Protein AF-A0A7S3A4W0-F1 (afdb_monomer)

Structure (mmCIF, N/CA/C/O backbone):
data_AF-A0A7S3A4W0-F1
#
_entry.id   AF-A0A7S3A4W0-F1
#
loop_
_atom_site.group_PDB
_atom_site.id
_atom_site.type_symbol
_atom_site.label_atom_id
_atom_site.label_alt_id
_atom_site.label_comp_id
_atom_site.label_asym_id
_atom_site.label_entity_id
_atom_site.label_seq_id
_atom_site.pdbx_PDB_ins_code
_atom_site.Cartn_x
_atom_site.Cartn_y
_atom_site.Cartn_z
_atom_site.occupancy
_atom_site.B_iso_or_equiv
_atom_site.auth_seq_id
_atom_site.auth_comp_id
_atom_site.auth_asym_id
_atom_site.auth_atom_id
_atom_site.pdbx_PDB_model_num
ATOM 1 N N . MET A 1 1 ? -6.222 -13.633 7.177 1.00 83.19 1 MET A N 1
ATOM 2 C CA . MET A 1 1 ? -6.700 -12.321 7.680 1.00 83.19 1 MET A CA 1
ATOM 3 C C . MET A 1 1 ? -8.187 -12.055 7.403 1.00 83.19 1 MET A C 1
ATOM 5 O O . MET A 1 1 ? -8.698 -11.021 7.797 1.00 83.19 1 MET A O 1
ATOM 9 N N . GLN A 1 2 ? -8.936 -12.964 6.767 1.00 84.81 2 GLN A N 1
ATOM 10 C CA . GLN A 1 2 ? -10.302 -12.655 6.312 1.00 84.81 2 GLN A CA 1
ATOM 11 C C . GLN A 1 2 ? -11.355 -12.483 7.421 1.00 84.81 2 GLN A C 1
ATOM 13 O O . GLN A 1 2 ? -12.407 -11.918 7.142 1.00 84.81 2 GLN A O 1
ATOM 18 N N . LEU A 1 3 ? -11.079 -12.927 8.650 1.00 92.25 3 LEU A N 1
ATOM 19 C CA . LEU A 1 3 ? -12.001 -12.818 9.790 1.00 92.25 3 LEU A CA 1
ATOM 20 C C . LEU A 1 3 ? -11.854 -11.518 10.602 1.00 92.25 3 LEU A C 1
ATOM 22 O O . LEU A 1 3 ? -12.602 -11.322 11.552 1.00 92.25 3 LEU A O 1
ATOM 26 N N . SER A 1 4 ? -10.889 -10.656 10.273 1.00 93.88 4 SER A N 1
ATOM 27 C CA . SER A 1 4 ? -10.661 -9.372 10.952 1.00 93.88 4 SER A CA 1
ATOM 28 C C . SER A 1 4 ? -11.128 -8.201 10.095 1.00 93.88 4 SER A C 1
ATOM 30 O O . SER A 1 4 ? -11.023 -8.282 8.876 1.00 93.88 4 SER A O 1
ATOM 32 N N . ASP A 1 5 ? -11.530 -7.092 10.716 1.00 94.44 5 ASP A N 1
ATOM 33 C CA . ASP A 1 5 ? -11.878 -5.849 10.007 1.00 94.44 5 ASP A CA 1
ATOM 34 C C . ASP A 1 5 ? -10.652 -4.998 9.643 1.00 94.44 5 ASP A C 1
ATOM 36 O O . ASP A 1 5 ? -10.665 -4.262 8.663 1.00 94.44 5 ASP A O 1
ATOM 40 N N . VAL A 1 6 ? -9.573 -5.109 10.418 1.00 96.81 6 VAL A N 1
ATOM 41 C CA . VAL A 1 6 ? -8.320 -4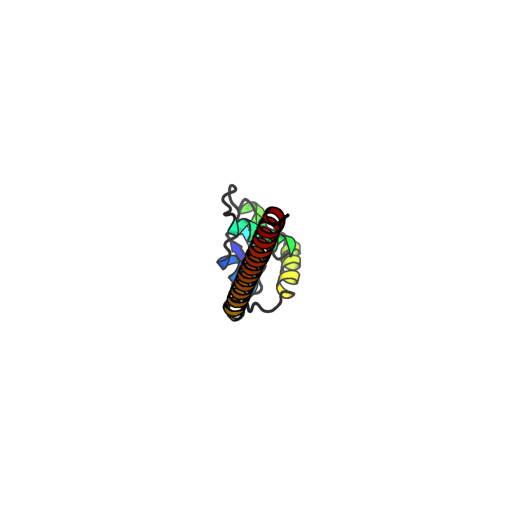.368 10.231 1.00 96.81 6 VAL A CA 1
ATOM 42 C C . VAL A 1 6 ? -7.145 -5.235 10.675 1.00 96.81 6 VAL A C 1
ATOM 44 O O . VAL A 1 6 ? -7.281 -6.064 11.577 1.00 96.81 6 VAL A O 1
ATOM 47 N N . VAL A 1 7 ? -5.988 -5.056 10.043 1.00 97.19 7 VAL A N 1
ATOM 48 C CA . VAL A 1 7 ? -4.740 -5.739 10.406 1.00 97.19 7 VAL A CA 1
ATOM 49 C C . VAL A 1 7 ? -3.804 -4.748 11.090 1.00 97.19 7 VAL A C 1
ATOM 51 O O . VAL A 1 7 ? -3.525 -3.688 10.543 1.00 97.19 7 VAL A O 1
ATOM 54 N N . VAL A 1 8 ? -3.282 -5.097 12.266 1.00 95.62 8 VAL A N 1
ATOM 55 C CA . VAL A 1 8 ? -2.270 -4.300 12.980 1.00 95.62 8 VAL A CA 1
ATOM 56 C C . VAL A 1 8 ? -0.942 -5.050 12.950 1.00 95.62 8 VAL A C 1
ATOM 58 O O . VAL A 1 8 ? -0.886 -6.213 13.353 1.00 95.62 8 VAL A O 1
ATOM 61 N N . GLY A 1 9 ? 0.133 -4.421 12.474 1.00 92.50 9 GLY A N 1
ATOM 62 C CA . GLY A 1 9 ? 1.422 -5.104 12.348 1.00 92.50 9 GLY A CA 1
ATOM 63 C C . GLY A 1 9 ? 2.538 -4.246 11.766 1.00 92.50 9 GLY A C 1
ATOM 64 O O . GLY A 1 9 ? 2.367 -3.058 11.528 1.00 92.50 9 GLY A O 1
ATOM 65 N N . LYS A 1 10 ? 3.711 -4.848 11.550 1.00 91.31 10 LYS A N 1
ATOM 66 C CA . LYS A 1 10 ? 4.870 -4.151 10.968 1.00 91.31 10 LYS A CA 1
ATOM 67 C C . LYS A 1 10 ? 4.631 -3.771 9.496 1.00 91.31 10 LYS A C 1
ATOM 69 O O . LYS A 1 10 ? 3.951 -4.524 8.798 1.00 91.31 10 LYS A O 1
ATOM 74 N N . PRO A 1 11 ? 5.269 -2.699 8.987 1.00 92.75 11 PRO A N 1
ATOM 75 C CA . PRO A 1 11 ? 5.168 -2.250 7.590 1.00 92.75 11 PRO A CA 1
ATOM 76 C C . PRO A 1 11 ? 5.908 -3.144 6.570 1.00 92.75 11 PRO A C 1
ATOM 78 O O . PRO A 1 11 ? 6.332 -2.683 5.512 1.00 92.75 11 PRO A O 1
ATOM 81 N N . GLY A 1 12 ? 6.095 -4.430 6.876 1.00 92.06 12 GLY A N 1
ATOM 82 C CA . GLY A 1 12 ? 6.821 -5.353 6.010 1.00 92.06 12 GLY A CA 1
ATOM 83 C C . GLY A 1 12 ? 6.054 -5.629 4.708 1.00 92.06 12 GLY A C 1
ATOM 84 O O . GLY A 1 12 ? 4.843 -5.855 4.759 1.00 92.06 12 GLY A O 1
ATOM 85 N N . PRO A 1 13 ? 6.727 -5.698 3.544 1.00 91.88 13 PRO A N 1
ATOM 86 C CA . PRO A 1 13 ? 6.063 -5.816 2.243 1.00 91.88 13 PRO A CA 1
ATOM 87 C C . PRO A 1 13 ? 5.167 -7.058 2.126 1.00 91.88 13 PRO A C 1
ATOM 89 O O . PRO A 1 13 ? 4.086 -6.980 1.544 1.00 91.88 13 PRO A O 1
ATOM 92 N N . GLY A 1 14 ? 5.573 -8.187 2.720 1.00 92.06 14 GLY A N 1
ATOM 93 C CA . GLY A 1 14 ? 4.766 -9.412 2.753 1.00 92.06 14 GLY A CA 1
ATOM 94 C C . GLY A 1 14 ? 3.480 -9.249 3.566 1.00 92.06 14 GLY A C 1
ATOM 95 O O . GLY A 1 14 ? 2.397 -9.511 3.054 1.00 92.06 14 GLY A O 1
ATOM 96 N N . ALA A 1 15 ? 3.584 -8.724 4.792 1.00 92.50 15 ALA A N 1
ATOM 97 C CA . ALA A 1 15 ? 2.432 -8.519 5.671 1.00 92.50 15 ALA A CA 1
ATOM 98 C C . ALA A 1 15 ? 1.403 -7.553 5.061 1.00 92.50 15 ALA A C 1
ATOM 100 O O . ALA A 1 15 ? 0.200 -7.807 5.114 1.00 92.50 15 ALA A O 1
ATOM 101 N N . ILE A 1 16 ? 1.877 -6.472 4.433 1.00 94.94 16 ILE A N 1
ATOM 102 C CA . ILE A 1 16 ? 1.015 -5.511 3.737 1.00 94.94 16 ILE A CA 1
ATOM 103 C C . ILE A 1 16 ? 0.360 -6.159 2.513 1.00 94.94 16 ILE A C 1
ATOM 105 O O . ILE A 1 16 ? -0.846 -6.024 2.322 1.00 94.94 16 ILE A O 1
ATOM 109 N N . SER A 1 17 ? 1.118 -6.920 1.717 1.00 93.56 17 SER A N 1
ATOM 110 C CA . SER A 1 17 ? 0.568 -7.630 0.554 1.00 93.56 17 SER A CA 1
ATOM 111 C C . SER A 1 17 ? -0.528 -8.618 0.956 1.00 93.56 17 SER A C 1
ATOM 113 O O . SER A 1 17 ? -1.596 -8.628 0.348 1.00 93.56 17 SER A O 1
ATOM 115 N N . GLU A 1 18 ? -0.307 -9.411 2.006 1.00 94.81 18 GLU A N 1
ATOM 116 C CA . GLU A 1 18 ? -1.292 -10.368 2.522 1.00 94.81 18 GLU A CA 1
ATOM 117 C C . GLU A 1 18 ? -2.569 -9.685 3.023 1.00 94.81 18 GLU A C 1
ATOM 119 O O . GLU A 1 18 ? -3.674 -10.168 2.747 1.00 94.81 18 GLU A O 1
ATOM 124 N N . ALA A 1 19 ? -2.436 -8.554 3.724 1.00 96.38 19 ALA A N 1
ATOM 125 C CA . ALA A 1 19 ? -3.574 -7.784 4.217 1.00 96.38 19 ALA A CA 1
ATOM 126 C C . ALA A 1 19 ? -4.420 -7.227 3.068 1.00 96.38 19 ALA A C 1
ATOM 128 O O . ALA A 1 19 ? -5.636 -7.432 3.046 1.00 96.38 19 ALA A O 1
ATOM 129 N N . LEU A 1 20 ? -3.781 -6.612 2.070 1.00 95.62 20 LEU A N 1
ATOM 130 C CA . LEU A 1 20 ? -4.478 -6.009 0.935 1.00 95.62 20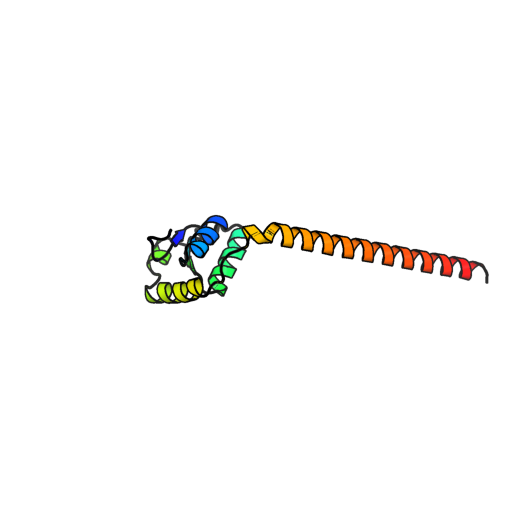 LEU A CA 1
ATOM 131 C C . LEU A 1 20 ? -5.094 -7.057 0.001 1.00 95.62 20 LEU A C 1
ATOM 133 O O . LEU A 1 20 ? -6.231 -6.887 -0.434 1.00 95.62 20 LEU A O 1
ATOM 137 N N . VAL A 1 21 ? -4.413 -8.185 -0.242 1.00 94.69 21 VAL A N 1
ATOM 138 C CA . VAL A 1 21 ? -5.003 -9.333 -0.961 1.00 94.69 21 VAL A CA 1
ATOM 139 C C . VAL A 1 21 ? -6.205 -9.891 -0.198 1.00 94.69 21 VAL A C 1
ATOM 141 O O . VAL A 1 21 ? -7.219 -10.236 -0.800 1.00 94.69 21 VAL A O 1
ATOM 144 N N . SER A 1 22 ? -6.137 -9.908 1.135 1.00 95.44 22 SER A N 1
ATOM 145 C CA . SER A 1 22 ? -7.264 -10.284 1.998 1.00 95.44 22 SER A CA 1
ATOM 146 C C . SER A 1 22 ? -8.347 -9.202 2.112 1.00 95.44 22 SER A C 1
ATOM 148 O O . SER A 1 22 ? -9.284 -9.388 2.890 1.00 95.44 22 SER A O 1
ATOM 150 N N . ARG A 1 23 ? -8.230 -8.094 1.366 1.00 96.50 23 ARG A N 1
ATOM 151 C CA . ARG A 1 23 ? -9.126 -6.929 1.384 1.00 96.50 23 ARG A CA 1
ATOM 152 C C . ARG A 1 23 ? -9.268 -6.279 2.759 1.00 96.50 23 ARG A C 1
ATOM 154 O O . ARG A 1 23 ? -10.365 -5.880 3.133 1.00 96.50 23 ARG A O 1
ATOM 161 N N . ARG A 1 24 ? -8.173 -6.167 3.520 1.00 97.88 24 ARG A N 1
ATOM 162 C CA . ARG A 1 24 ? -8.167 -5.528 4.845 1.00 97.88 24 ARG A CA 1
ATOM 163 C C . ARG A 1 24 ? -7.270 -4.292 4.897 1.00 97.88 24 ARG A C 1
ATOM 165 O O . ARG A 1 24 ? -6.129 -4.374 4.439 1.00 97.88 24 ARG A O 1
ATOM 172 N N . PRO A 1 25 ? -7.748 -3.174 5.476 1.00 98.19 25 PRO A N 1
ATOM 173 C CA . PRO A 1 25 ? -6.903 -2.031 5.773 1.00 98.19 25 PRO A CA 1
ATOM 174 C C . PRO A 1 25 ? -5.880 -2.378 6.854 1.00 98.19 25 PRO A C 1
ATOM 176 O O . PRO A 1 25 ? -6.047 -3.333 7.624 1.00 98.19 25 PRO A O 1
ATOM 179 N N . VAL A 1 26 ? -4.815 -1.582 6.911 1.00 98.06 26 VAL A N 1
ATOM 180 C CA . VAL A 1 26 ? -3.652 -1.848 7.765 1.00 98.06 26 VAL A CA 1
ATOM 181 C C . VAL A 1 26 ? -3.345 -0.690 8.712 1.00 98.06 26 VAL A C 1
ATOM 183 O O . VAL A 1 26 ? -3.383 0.476 8.331 1.00 98.06 26 VAL A O 1
ATOM 186 N N . ILE A 1 27 ? -2.980 -1.012 9.949 1.00 97.44 27 ILE A N 1
ATOM 187 C CA . ILE A 1 27 ? -2.367 -0.080 10.896 1.00 97.44 27 ILE A CA 1
ATOM 188 C C . ILE A 1 27 ? -0.921 -0.530 11.102 1.00 97.44 27 ILE A C 1
ATOM 190 O O . ILE A 1 27 ? -0.652 -1.614 11.626 1.00 97.44 27 ILE A O 1
ATOM 194 N N . MET A 1 28 ? 0.014 0.291 10.632 1.00 96.12 28 MET A N 1
ATOM 195 C CA . MET A 1 28 ? 1.429 -0.047 10.525 1.00 96.12 28 MET A CA 1
ATOM 196 C C . MET A 1 28 ? 2.199 0.437 11.751 1.00 96.12 28 MET A C 1
ATOM 198 O O . MET A 1 28 ? 2.371 1.637 11.946 1.00 96.12 28 MET A O 1
ATOM 202 N N . LEU A 1 29 ? 2.704 -0.496 12.552 1.00 93.62 29 LEU A N 1
ATOM 203 C CA . LEU A 1 29 ? 3.539 -0.213 13.715 1.00 93.62 29 LEU A CA 1
ATOM 204 C C . LEU A 1 29 ? 4.986 0.049 13.281 1.00 93.62 29 LEU A C 1
ATOM 206 O O . LEU A 1 29 ? 5.718 -0.875 12.922 1.00 93.62 29 LEU A O 1
ATOM 210 N N . ALA A 1 30 ? 5.394 1.315 13.343 1.00 87.00 30 ALA A N 1
ATOM 211 C CA . ALA A 1 30 ? 6.722 1.808 12.983 1.00 87.00 30 ALA A CA 1
ATOM 212 C C . ALA A 1 30 ? 7.487 2.286 14.231 1.00 87.00 30 ALA A C 1
ATOM 214 O O . ALA A 1 30 ? 7.868 3.453 14.359 1.00 87.00 30 ALA A O 1
ATOM 215 N N . GLU A 1 31 ? 7.677 1.379 15.189 1.00 78.12 31 GLU A N 1
ATOM 216 C CA . GLU A 1 31 ? 8.264 1.697 16.492 1.00 78.12 31 GLU A CA 1
ATOM 217 C C . GLU A 1 31 ? 9.694 2.258 16.388 1.00 78.12 31 GLU A C 1
ATOM 219 O O . GLU A 1 31 ? 10.595 1.663 15.789 1.00 78.12 31 GLU A O 1
AT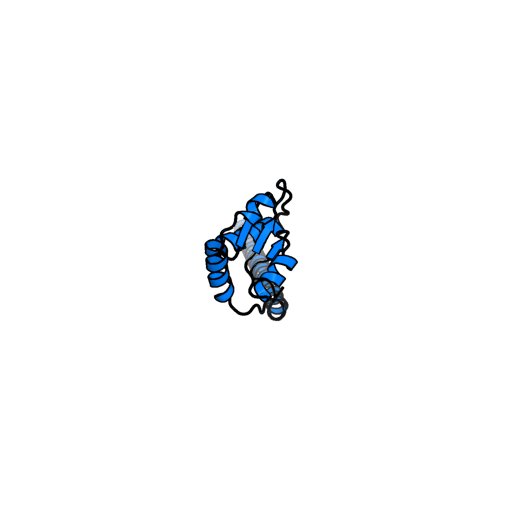OM 224 N N . GLY A 1 32 ? 9.923 3.407 17.034 1.00 65.81 32 GLY A N 1
ATOM 225 C CA . GLY A 1 32 ? 11.265 3.946 17.281 1.00 65.81 32 GLY A CA 1
ATOM 226 C C . GLY A 1 32 ? 12.083 4.284 16.030 1.00 65.81 32 GLY A C 1
ATOM 227 O O . GLY A 1 32 ? 13.309 4.230 16.085 1.00 65.81 32 GLY A O 1
ATOM 228 N N . GLY A 1 33 ? 11.435 4.581 14.897 1.00 64.75 33 GLY A N 1
ATOM 229 C CA . GLY A 1 33 ? 12.116 4.958 13.651 1.00 64.75 33 GLY A CA 1
ATOM 230 C C . GLY A 1 33 ? 12.868 3.815 12.956 1.00 64.75 33 GLY A C 1
ATOM 231 O O . GLY A 1 33 ? 13.574 4.057 11.977 1.00 64.75 33 GLY A O 1
ATOM 232 N N . LYS A 1 34 ? 12.706 2.570 13.425 1.00 70.62 34 LYS A N 1
ATOM 233 C CA . LYS A 1 34 ? 13.322 1.365 12.850 1.00 70.62 34 LYS A CA 1
ATOM 234 C C . LYS A 1 34 ? 12.520 0.866 11.647 1.00 70.62 34 LYS A C 1
ATOM 236 O O . LYS A 1 34 ? 11.947 -0.216 11.684 1.00 70.62 34 LYS A O 1
ATOM 241 N N . VAL A 1 35 ? 12.461 1.689 10.607 1.00 85.19 35 VAL A N 1
ATOM 242 C CA . VAL A 1 35 ? 11.801 1.374 9.336 1.00 85.19 35 VAL A CA 1
ATOM 243 C C . VAL A 1 35 ? 12.882 1.245 8.273 1.00 85.19 35 VAL A C 1
ATOM 245 O O . VAL A 1 35 ? 13.625 2.201 8.035 1.00 85.19 35 VAL A O 1
ATOM 248 N N . MET A 1 36 ? 12.988 0.070 7.655 1.00 89.06 36 MET A N 1
ATOM 249 C CA . MET A 1 36 ? 13.900 -0.142 6.529 1.00 89.06 36 MET A CA 1
ATOM 250 C C . MET A 1 36 ? 13.453 0.691 5.322 1.00 89.06 36 MET A C 1
ATOM 252 O O . MET A 1 36 ? 12.267 0.972 5.169 1.00 89.06 36 MET A O 1
ATOM 256 N N . ASP A 1 37 ? 14.365 1.051 4.418 1.00 88.31 37 ASP A N 1
ATOM 257 C CA . ASP A 1 37 ? 14.016 1.889 3.256 1.00 88.31 37 ASP A CA 1
ATOM 258 C C . ASP A 1 37 ? 12.882 1.286 2.413 1.00 88.31 37 ASP A C 1
ATOM 260 O O . ASP A 1 37 ? 11.930 1.977 2.054 1.00 88.31 37 ASP A O 1
ATOM 264 N N . GLN A 1 38 ? 12.918 -0.030 2.199 1.00 86.12 38 GLN A N 1
ATOM 265 C CA . GLN A 1 38 ? 11.849 -0.773 1.525 1.00 86.12 38 GLN A CA 1
ATOM 266 C C . GLN A 1 38 ? 10.499 -0.710 2.260 1.00 86.12 38 GLN A C 1
ATOM 268 O O . GLN A 1 38 ? 9.452 -0.643 1.624 1.00 86.12 38 GLN A O 1
ATOM 273 N N . GLU A 1 39 ? 10.506 -0.694 3.594 1.00 92.62 39 GLU A N 1
ATOM 274 C CA . GLU A 1 39 ? 9.292 -0.566 4.407 1.00 92.62 39 GLU A CA 1
ATOM 275 C C . GLU A 1 39 ? 8.758 0.870 4.356 1.00 92.62 39 GLU A C 1
ATOM 277 O O . GLU A 1 39 ? 7.550 1.082 4.298 1.00 92.62 39 GLU A O 1
ATOM 282 N N . ARG A 1 40 ? 9.646 1.870 4.296 1.00 92.50 40 ARG A N 1
ATOM 283 C CA . ARG A 1 40 ? 9.278 3.288 4.205 1.00 92.50 40 ARG A CA 1
ATOM 284 C C . ARG A 1 40 ? 8.505 3.585 2.927 1.00 92.50 40 ARG A C 1
ATOM 286 O O . ARG A 1 40 ? 7.479 4.259 2.988 1.00 92.50 40 ARG A O 1
ATOM 293 N N . SER A 1 41 ? 8.965 3.071 1.787 1.00 92.12 41 SER A N 1
ATOM 294 C CA . SER A 1 41 ? 8.254 3.230 0.514 1.00 92.12 41 SER A CA 1
ATOM 295 C C . SER A 1 41 ? 6.867 2.586 0.553 1.00 92.12 41 SER A C 1
ATOM 297 O O . SER A 1 41 ? 5.902 3.183 0.079 1.00 92.12 41 SER A O 1
ATOM 299 N N . VAL A 1 42 ? 6.746 1.404 1.166 1.00 93.69 42 VAL A N 1
ATOM 300 C CA . VAL A 1 42 ? 5.453 0.728 1.347 1.00 93.69 42 VAL A CA 1
ATOM 301 C C . VAL A 1 42 ? 4.525 1.557 2.233 1.00 93.69 42 VAL A C 1
ATOM 303 O O . VAL A 1 42 ? 3.378 1.776 1.854 1.00 93.69 42 VAL A O 1
ATOM 306 N N . MET A 1 43 ? 5.012 2.075 3.365 1.00 94.88 43 MET A N 1
ATOM 307 C CA . MET A 1 43 ? 4.213 2.924 4.257 1.00 94.88 43 MET A CA 1
ATOM 308 C C . MET A 1 43 ? 3.683 4.165 3.546 1.00 94.88 43 MET A C 1
ATOM 310 O O . MET A 1 43 ? 2.489 4.444 3.606 1.00 94.88 43 MET A O 1
ATOM 314 N N . GLN A 1 44 ? 4.563 4.879 2.840 1.00 95.06 44 GLN A N 1
ATOM 315 C CA . GLN A 1 44 ? 4.192 6.079 2.094 1.00 95.06 44 GLN A CA 1
ATOM 316 C C . GLN A 1 44 ? 3.124 5.775 1.045 1.00 95.06 44 GLN A C 1
ATOM 318 O O . GLN A 1 44 ? 2.161 6.526 0.914 1.00 95.06 44 GLN A O 1
ATOM 323 N N . TRP A 1 45 ? 3.265 4.663 0.320 1.00 95.81 45 TRP A N 1
ATOM 324 C CA . TRP A 1 45 ? 2.274 4.245 -0.666 1.00 95.81 45 TRP A CA 1
ATOM 325 C C . TRP A 1 45 ? 0.933 3.878 -0.014 1.00 95.81 45 TRP A C 1
ATOM 327 O O . TRP A 1 45 ? -0.113 4.304 -0.501 1.00 95.81 45 TRP A O 1
ATOM 337 N N . VAL A 1 46 ? 0.945 3.149 1.105 1.00 97.56 46 VAL A N 1
ATOM 338 C CA . VAL A 1 46 ? -0.267 2.793 1.859 1.00 97.56 46 VAL A CA 1
ATOM 339 C C . VAL A 1 46 ? -1.012 4.043 2.330 1.00 97.56 46 VAL A C 1
ATOM 341 O O . VAL A 1 46 ? -2.220 4.151 2.117 1.00 97.56 46 VAL A O 1
ATOM 344 N N . GLU A 1 47 ? -0.305 5.000 2.932 1.00 97.19 47 GLU A N 1
ATOM 345 C CA . GLU A 1 47 ? -0.907 6.239 3.435 1.00 97.19 47 GLU A CA 1
ATOM 346 C C . GLU A 1 47 ? -1.414 7.130 2.294 1.00 97.19 47 GLU A C 1
ATOM 348 O O . GLU A 1 47 ? -2.537 7.629 2.361 1.00 97.19 47 GLU A O 1
ATOM 353 N N . ALA A 1 48 ? -0.639 7.269 1.212 1.00 98.12 48 ALA A N 1
ATOM 354 C CA . ALA A 1 48 ? -1.018 8.069 0.046 1.00 98.12 48 ALA A CA 1
ATOM 355 C C . ALA A 1 48 ? -2.285 7.554 -0.656 1.00 98.12 48 ALA A C 1
ATOM 357 O O . ALA A 1 48 ? -3.034 8.344 -1.226 1.00 98.12 48 ALA A O 1
ATOM 358 N N . ASN A 1 49 ? -2.541 6.245 -0.598 1.00 98.06 49 ASN A N 1
ATOM 359 C CA . ASN A 1 49 ? -3.725 5.619 -1.192 1.00 98.06 49 ASN A CA 1
ATOM 360 C C . ASN A 1 49 ? -4.864 5.397 -0.181 1.00 98.06 49 ASN A C 1
ATOM 362 O O . ASN A 1 49 ? -5.854 4.749 -0.512 1.00 98.06 49 ASN A O 1
ATOM 366 N N . ASN A 1 50 ? -4.742 5.917 1.046 1.00 98.38 50 ASN A N 1
ATOM 367 C CA . ASN A 1 50 ? -5.707 5.719 2.132 1.00 98.38 50 ASN A CA 1
ATOM 368 C C . ASN A 1 50 ? -6.006 4.233 2.425 1.00 98.38 50 ASN A C 1
ATOM 370 O O . ASN A 1 50 ? -7.123 3.874 2.777 1.00 98.38 50 ASN A O 1
ATOM 374 N N . LEU A 1 51 ? -5.014 3.353 2.283 1.00 98.44 51 LEU A N 1
ATOM 375 C CA . LEU A 1 51 ? -5.158 1.908 2.522 1.00 98.44 51 LEU A CA 1
ATOM 376 C C . LEU A 1 51 ? -4.852 1.518 3.975 1.00 98.44 51 LEU A C 1
ATOM 378 O O . LEU A 1 51 ? -5.063 0.379 4.395 1.00 98.44 51 LEU A O 1
ATOM 382 N N . GLY A 1 52 ? -4.316 2.464 4.738 1.00 98.06 52 GLY A N 1
ATOM 383 C CA . GLY A 1 52 ? -3.835 2.262 6.089 1.00 98.06 52 GLY A CA 1
ATOM 384 C C . GLY A 1 52 ? -3.295 3.544 6.708 1.00 98.06 52 GLY A C 1
ATOM 385 O O . GLY A 1 52 ? -3.269 4.600 6.072 1.00 98.06 52 GLY A O 1
ATOM 386 N N . VAL A 1 53 ? -2.840 3.431 7.952 1.00 97.12 53 VAL A N 1
ATOM 387 C CA . VAL A 1 53 ? -2.179 4.510 8.704 1.00 97.12 53 VAL A CA 1
ATOM 388 C C . VAL A 1 53 ? -0.969 3.978 9.455 1.00 97.12 53 VAL A C 1
ATOM 390 O O . VAL A 1 53 ? -0.951 2.814 9.858 1.00 97.12 53 VAL A O 1
ATOM 393 N N . SER A 1 54 ? 0.042 4.816 9.661 1.00 95.12 54 SER A N 1
ATOM 394 C CA . SER A 1 54 ? 1.153 4.503 10.554 1.00 95.12 54 SER A CA 1
ATOM 395 C C . SER A 1 54 ? 0.859 4.888 12.007 1.00 95.12 54 SER A C 1
ATOM 397 O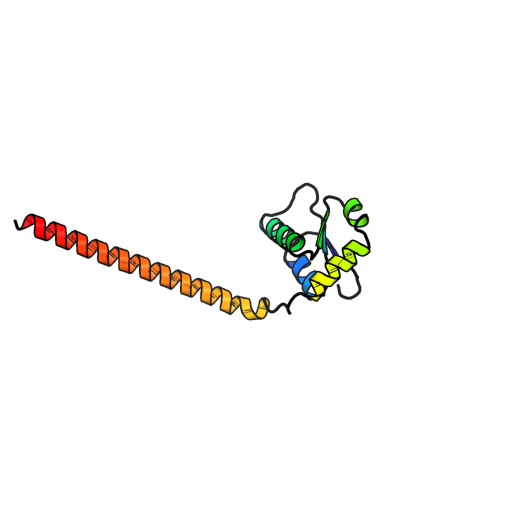 O . SER A 1 54 ? 0.159 5.855 12.296 1.00 95.12 54 SER A O 1
ATOM 399 N N . ALA A 1 55 ? 1.406 4.103 12.929 1.00 93.81 55 ALA A N 1
ATOM 400 C CA . ALA A 1 55 ? 1.398 4.352 14.361 1.00 93.81 55 ALA A CA 1
ATOM 401 C C . ALA A 1 55 ? 2.801 4.070 14.906 1.00 93.81 55 ALA A C 1
ATOM 403 O O . ALA A 1 55 ? 3.422 3.054 14.583 1.00 93.81 55 ALA A O 1
ATOM 404 N N . THR A 1 56 ? 3.325 4.964 15.739 1.00 91.06 56 THR A N 1
ATOM 405 C CA . THR A 1 56 ? 4.658 4.796 16.338 1.00 91.06 56 THR A CA 1
ATOM 406 C C . THR A 1 56 ? 4.617 3.923 17.588 1.00 91.06 56 THR A C 1
ATOM 408 O O . THR A 1 56 ? 5.647 3.396 18.010 1.00 91.06 56 THR A O 1
ATOM 411 N N . ARG A 1 57 ? 3.428 3.766 18.181 1.00 89.94 57 ARG A N 1
ATOM 4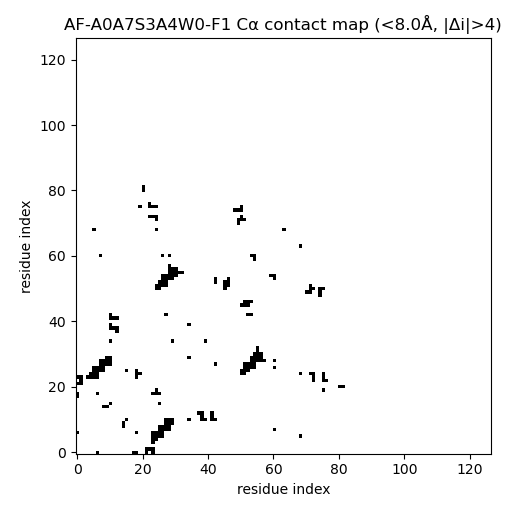12 C CA . ARG A 1 57 ? 3.167 2.988 19.395 1.00 89.94 57 ARG A CA 1
ATOM 413 C C . ARG A 1 57 ? 1.834 2.256 19.281 1.00 89.94 57 ARG A C 1
ATOM 415 O O . ARG A 1 57 ? 0.906 2.741 18.640 1.00 89.94 57 ARG A O 1
ATOM 422 N N . ALA A 1 58 ? 1.705 1.126 19.972 1.00 89.38 58 ALA A N 1
ATOM 423 C CA . ALA A 1 58 ? 0.467 0.344 19.981 1.00 89.38 58 ALA A CA 1
ATOM 424 C C . ALA A 1 58 ? -0.752 1.133 20.506 1.00 89.38 58 ALA A C 1
ATOM 426 O O . ALA A 1 58 ? -1.872 0.887 20.072 1.00 89.38 58 ALA A O 1
ATOM 427 N N . GLN A 1 59 ? -0.546 2.100 21.405 1.00 92.62 59 GLN A N 1
ATOM 428 C CA . GLN A 1 59 ? -1.617 2.966 21.904 1.00 92.62 59 GLN A CA 1
ATOM 429 C C . GLN A 1 59 ? -2.202 3.850 20.796 1.00 92.62 59 GLN A C 1
ATOM 431 O O . GLN A 1 59 ? -3.416 3.942 20.680 1.00 92.62 59 GLN A O 1
ATOM 436 N N . GLU A 1 60 ? -1.357 4.416 19.930 1.00 93.31 60 GLU A N 1
ATOM 437 C CA . GLU A 1 60 ? -1.805 5.225 18.784 1.00 93.31 60 GLU A CA 1
ATOM 438 C C . GLU A 1 60 ? -2.606 4.372 17.792 1.00 93.31 60 GLU A C 1
ATOM 440 O O . GLU A 1 60 ? -3.600 4.823 17.233 1.00 93.31 60 GLU A O 1
ATOM 445 N N . ALA A 1 61 ? -2.228 3.100 17.623 1.00 93.56 61 ALA A N 1
ATOM 446 C CA . ALA A 1 61 ? -2.999 2.163 16.811 1.00 93.56 61 ALA A CA 1
ATOM 447 C C . ALA A 1 61 ? -4.407 1.904 17.384 1.00 93.56 61 ALA A C 1
ATOM 449 O O . ALA A 1 61 ? -5.353 1.734 16.620 1.00 93.56 61 ALA A O 1
ATOM 450 N N . ALA A 1 62 ? -4.561 1.898 18.712 1.00 94.38 62 ALA A N 1
ATOM 451 C CA . ALA A 1 62 ? -5.854 1.721 19.375 1.00 94.38 62 ALA A CA 1
ATOM 452 C C . ALA A 1 62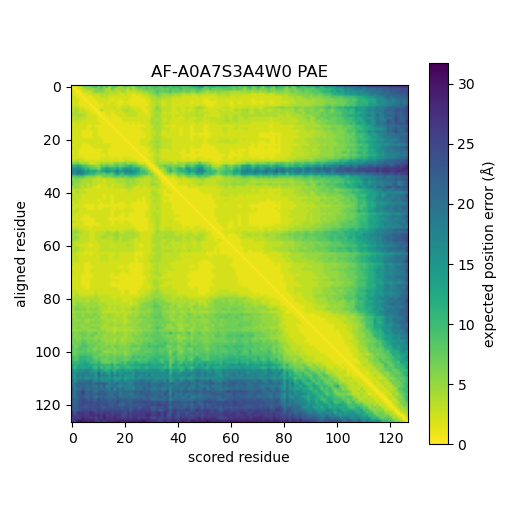 ? -6.753 2.971 19.302 1.00 94.38 62 ALA A C 1
ATOM 454 O O . ALA A 1 62 ? -7.964 2.864 19.484 1.00 94.38 62 ALA A O 1
ATOM 455 N N . GLU A 1 63 ? -6.178 4.143 19.024 1.00 96.62 63 GLU A N 1
ATOM 456 C CA . GLU A 1 63 ? -6.902 5.412 18.874 1.00 96.62 63 GLU A CA 1
ATOM 457 C C . GLU A 1 63 ? -7.498 5.600 17.467 1.00 96.62 63 GLU A C 1
ATOM 459 O O . GLU A 1 63 ? -8.267 6.537 17.237 1.00 96.62 63 GLU A O 1
ATOM 464 N N . VAL A 1 64 ? -7.185 4.712 16.514 1.00 96.88 64 VAL A N 1
ATOM 465 C CA . VAL A 1 64 ? -7.741 4.770 15.157 1.00 96.88 64 VAL A CA 1
ATOM 466 C C . VAL A 1 64 ? -9.251 4.537 15.210 1.00 96.88 64 VAL A C 1
ATOM 468 O O . VAL A 1 64 ? -9.726 3.464 15.582 1.00 96.88 64 VAL A O 1
ATOM 471 N N . SER A 1 65 ? -10.017 5.555 14.815 1.00 97.56 65 SER A N 1
ATOM 472 C CA . SER A 1 65 ? -11.474 5.507 14.899 1.00 97.56 65 SER A CA 1
ATOM 473 C C . SER A 1 65 ? -12.089 4.498 13.929 1.00 97.56 65 SER A C 1
ATOM 475 O O . SER A 1 65 ? -11.537 4.177 12.870 1.00 97.56 65 SER A O 1
ATOM 477 N N . LYS A 1 66 ? -13.297 4.037 14.262 1.00 97.44 66 LYS A N 1
ATOM 478 C CA . LYS A 1 66 ? -14.083 3.149 13.401 1.00 97.44 66 LYS A CA 1
ATOM 479 C C . LYS A 1 66 ? -14.365 3.789 12.041 1.00 97.44 66 LYS A C 1
ATOM 481 O O . LYS A 1 66 ? -14.288 3.110 11.022 1.00 97.44 66 LYS A O 1
ATOM 486 N N . GLU A 1 67 ? -14.657 5.085 12.021 1.00 98.06 67 GLU A N 1
ATOM 487 C CA . GLU A 1 67 ? -14.891 5.857 10.800 1.00 98.06 67 GLU A CA 1
ATOM 488 C C . GLU A 1 67 ? -13.640 5.840 9.922 1.00 98.06 67 GLU A C 1
ATOM 490 O O . GLU A 1 67 ? -13.728 5.545 8.733 1.00 98.06 67 GLU A O 1
ATOM 495 N N . ARG A 1 68 ? -12.453 6.033 10.515 1.00 97.88 68 ARG A N 1
ATOM 496 C CA . ARG A 1 68 ? -11.197 5.958 9.766 1.00 97.88 68 ARG A CA 1
ATOM 497 C C . ARG A 1 68 ? -10.968 4.564 9.184 1.00 97.88 68 ARG A C 1
ATOM 499 O O . ARG A 1 68 ? -10.542 4.457 8.038 1.00 97.88 68 ARG A O 1
ATOM 506 N N . ILE A 1 69 ? -11.279 3.502 9.929 1.00 98.19 69 ILE A N 1
ATOM 507 C CA . ILE A 1 69 ? -11.194 2.119 9.428 1.00 98.19 69 ILE A CA 1
ATOM 508 C C . ILE A 1 69 ? -12.145 1.904 8.247 1.00 98.19 69 ILE A C 1
ATOM 510 O O . ILE A 1 69 ? -11.729 1.350 7.232 1.00 98.19 69 ILE A O 1
ATOM 514 N N . MET A 1 70 ? -13.388 2.382 8.334 1.00 98.25 70 MET A N 1
ATOM 515 C CA . MET A 1 70 ? -14.362 2.284 7.241 1.00 98.25 70 MET A CA 1
ATOM 516 C C . MET A 1 70 ? -13.925 3.060 5.993 1.00 98.25 70 MET A C 1
ATOM 518 O O . MET A 1 70 ? -14.113 2.587 4.873 1.00 98.25 70 MET A O 1
ATOM 522 N N . ASP A 1 71 ? -13.317 4.231 6.166 1.00 98.31 71 ASP A N 1
ATOM 523 C CA . ASP A 1 71 ? -12.785 5.036 5.065 1.00 98.31 71 ASP A CA 1
ATOM 524 C C . ASP A 1 71 ? -11.642 4.316 4.345 1.00 98.31 71 ASP A C 1
ATOM 526 O O . ASP A 1 71 ? -11.608 4.290 3.113 1.00 98.31 71 ASP A O 1
ATOM 530 N N . MET A 1 72 ? -10.737 3.690 5.103 1.00 98.62 72 MET A N 1
ATOM 531 C CA . MET A 1 72 ? -9.650 2.893 4.535 1.00 98.62 72 MET A CA 1
ATOM 532 C C . MET A 1 72 ? -10.166 1.619 3.866 1.00 98.62 72 MET A C 1
ATOM 534 O O . MET A 1 72 ? -9.708 1.260 2.785 1.00 98.62 72 MET A O 1
ATOM 538 N N . GLN A 1 73 ? -11.164 0.959 4.459 1.00 98.50 73 GLN A N 1
ATOM 539 C CA . GLN A 1 73 ? -11.791 -0.224 3.873 1.00 98.50 73 GLN A CA 1
ATOM 540 C C . GLN A 1 73 ? -12.382 0.083 2.491 1.00 98.50 73 GLN A C 1
ATOM 542 O O . GLN A 1 73 ? -12.150 -0.674 1.555 1.00 98.50 73 GLN A O 1
ATOM 547 N N . ARG A 1 74 ? -13.050 1.233 2.318 1.00 98.50 74 ARG A N 1
ATOM 548 C CA . ARG A 1 74 ? -13.559 1.667 1.003 1.00 98.50 74 ARG A CA 1
ATOM 549 C C . ARG A 1 74 ? -12.448 1.804 -0.043 1.00 98.50 74 ARG A C 1
ATOM 551 O O . ARG A 1 74 ? -12.656 1.439 -1.197 1.00 98.50 74 ARG A O 1
ATOM 558 N N . ALA A 1 75 ? -11.279 2.311 0.348 1.00 98.44 75 ALA A N 1
ATOM 559 C CA . ALA A 1 75 ? -10.128 2.415 -0.548 1.00 98.44 75 ALA A CA 1
ATOM 560 C C . ALA A 1 75 ? -9.547 1.033 -0.894 1.00 98.44 75 ALA A C 1
ATOM 562 O O . ALA A 1 75 ? -9.260 0.758 -2.057 1.00 98.44 75 ALA A O 1
ATOM 563 N N . VAL A 1 76 ? -9.439 0.139 0.093 1.00 98.19 76 VAL A N 1
ATOM 564 C CA . VAL A 1 76 ? -8.992 -1.249 -0.104 1.00 98.19 76 VAL A CA 1
ATOM 565 C C . VAL A 1 76 ? -9.946 -2.027 -1.013 1.00 98.19 76 VAL A C 1
ATOM 567 O O . VAL A 1 76 ? -9.502 -2.791 -1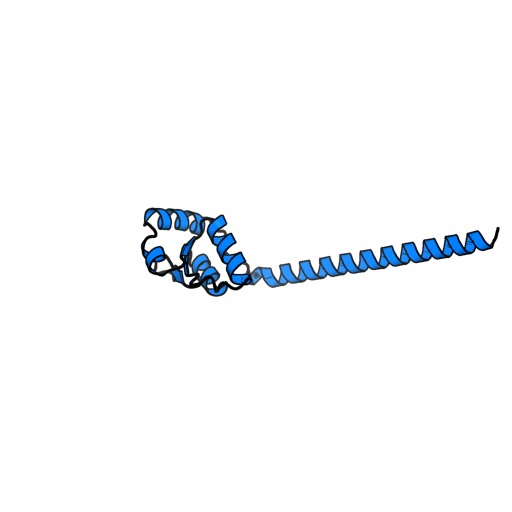.869 1.00 98.19 76 VAL A O 1
ATOM 570 N N . ASP A 1 77 ? -11.254 -1.819 -0.880 1.00 97.44 77 ASP A N 1
ATOM 571 C CA . ASP A 1 77 ? -12.262 -2.477 -1.714 1.00 97.44 77 ASP A CA 1
ATOM 572 C C . ASP A 1 77 ? -12.211 -2.008 -3.174 1.00 97.44 77 ASP A C 1
ATOM 574 O O . ASP A 1 77 ? -12.486 -2.794 -4.085 1.00 97.44 77 ASP A O 1
ATOM 578 N N . ALA A 1 78 ? -11.797 -0.760 -3.399 1.00 97.94 78 ALA A N 1
ATOM 579 C CA . ALA A 1 78 ? -11.594 -0.190 -4.727 1.00 97.94 78 ALA A CA 1
ATOM 580 C C . ALA A 1 78 ? -10.294 -0.656 -5.406 1.00 97.94 78 ALA A C 1
ATOM 582 O O . ALA A 1 78 ? -10.095 -0.366 -6.588 1.00 97.94 78 ALA A O 1
ATOM 583 N N . LEU A 1 79 ? -9.409 -1.371 -4.698 1.00 96.94 79 LEU A N 1
ATOM 584 C CA . LEU A 1 79 ? -8.190 -1.888 -5.306 1.00 96.94 79 LEU A CA 1
ATOM 585 C C . LEU A 1 79 ? -8.511 -2.904 -6.412 1.00 96.94 79 LEU A C 1
ATOM 587 O O . LEU A 1 79 ? -9.397 -3.759 -6.247 1.00 96.94 79 LEU A O 1
ATOM 591 N N . PRO A 1 80 ? -7.758 -2.860 -7.525 1.00 94.81 80 PRO A N 1
ATOM 592 C CA . PRO A 1 80 ? -7.841 -3.892 -8.539 1.00 94.81 80 PRO A CA 1
ATOM 593 C C . PRO A 1 80 ? -7.393 -5.238 -7.964 1.00 94.81 80 PRO A C 1
ATOM 595 O O . PRO A 1 80 ? -6.718 -5.324 -6.934 1.00 94.81 80 PRO A O 1
ATOM 598 N N . GLU A 1 81 ? -7.758 -6.313 -8.653 1.00 92.44 81 GLU A N 1
ATOM 599 C CA . GLU A 1 81 ? -7.242 -7.636 -8.329 1.00 92.44 81 GLU A CA 1
ATOM 600 C C . GLU A 1 81 ? -5.710 -7.648 -8.428 1.00 92.44 81 GLU A C 1
ATOM 602 O O . GLU A 1 81 ? -5.127 -7.233 -9.432 1.00 92.44 81 GLU A O 1
ATOM 607 N N . ASN A 1 82 ? -5.048 -8.120 -7.372 1.00 91.00 82 ASN A N 1
ATOM 608 C CA . ASN A 1 82 ? -3.598 -8.225 -7.354 1.00 91.00 82 ASN A CA 1
ATOM 609 C C . ASN A 1 82 ? -3.159 -9.408 -8.226 1.00 91.00 82 ASN A C 1
ATOM 611 O O . ASN A 1 82 ? -3.312 -10.563 -7.829 1.00 91.00 82 ASN A O 1
ATOM 615 N N . ARG A 1 83 ? -2.571 -9.111 -9.391 1.00 92.31 83 ARG A N 1
ATOM 616 C CA . ARG A 1 83 ? -1.976 -10.118 -10.284 1.00 92.31 83 ARG A CA 1
ATOM 617 C C . ARG A 1 83 ? -0.447 -10.096 -10.317 1.00 92.31 83 ARG A C 1
ATOM 619 O O . ARG A 1 83 ? 0.149 -10.738 -11.179 1.00 92.31 83 ARG A O 1
ATOM 626 N N . ALA A 1 84 ? 0.202 -9.416 -9.370 1.00 89.50 84 ALA A N 1
ATOM 627 C CA . ALA A 1 84 ? 1.639 -9.147 -9.416 1.00 89.50 84 ALA A CA 1
ATOM 628 C C . ALA A 1 84 ? 2.488 -10.420 -9.569 1.00 89.50 84 ALA A C 1
ATOM 630 O O . ALA A 1 84 ? 3.422 -10.443 -10.363 1.00 89.50 84 ALA A O 1
ATOM 631 N N . VAL A 1 85 ? 2.140 -11.508 -8.874 1.00 89.75 85 VAL A N 1
ATOM 632 C CA . VAL A 1 85 ? 2.878 -12.786 -8.962 1.00 89.75 85 VAL A CA 1
ATOM 633 C C . VAL A 1 85 ? 2.798 -13.448 -10.341 1.00 89.75 85 VAL A C 1
ATOM 635 O O . VAL A 1 85 ? 3.688 -14.213 -10.698 1.00 89.75 85 VAL A O 1
ATOM 638 N N . PHE A 1 86 ? 1.759 -13.145 -11.122 1.00 93.38 86 PHE A N 1
ATOM 639 C CA . PHE A 1 86 ? 1.565 -13.674 -12.472 1.00 93.38 86 PHE A CA 1
ATOM 640 C C . PHE A 1 86 ? 2.213 -12.786 -13.540 1.00 93.38 86 PHE A C 1
ATOM 642 O O . P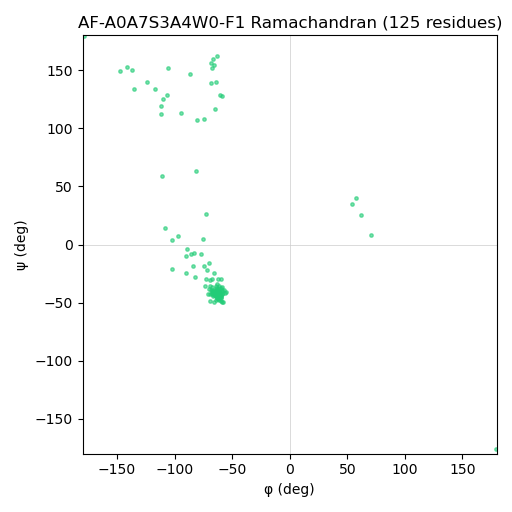HE A 1 86 ? 2.547 -13.270 -14.615 1.00 93.38 86 PHE A O 1
ATOM 649 N N . GLU A 1 87 ? 2.401 -11.498 -13.247 1.00 94.44 87 GLU A N 1
ATOM 650 C CA . GLU A 1 87 ? 2.904 -10.497 -14.198 1.00 94.44 87 GLU A CA 1
ATOM 651 C C . GLU A 1 87 ? 4.388 -10.160 -13.988 1.00 94.44 87 GLU A C 1
ATOM 653 O O . GLU A 1 87 ? 5.053 -9.679 -14.904 1.00 94.44 87 GLU A O 1
ATOM 658 N N . VAL A 1 88 ? 4.941 -10.419 -12.795 1.00 93.81 88 VAL A N 1
ATOM 659 C CA . VAL A 1 88 ? 6.291 -9.964 -12.418 1.00 93.81 88 VAL A CA 1
ATOM 660 C C . VAL A 1 88 ? 7.377 -10.458 -13.373 1.00 93.81 88 VAL A C 1
ATOM 662 O O . VAL A 1 88 ? 8.281 -9.695 -13.707 1.00 93.81 88 VAL A O 1
ATOM 665 N N . ALA A 1 89 ? 7.283 -11.700 -13.856 1.00 95.38 89 ALA A N 1
ATOM 666 C CA . ALA A 1 89 ? 8.266 -12.256 -14.782 1.00 95.38 89 ALA A CA 1
ATOM 667 C C . ALA A 1 89 ? 8.301 -11.474 -16.107 1.00 95.38 89 ALA A C 1
ATOM 669 O O . ALA A 1 89 ? 9.378 -11.102 -16.572 1.00 95.38 89 ALA A O 1
ATOM 670 N N . GLU A 1 90 ? 7.132 -11.161 -16.668 1.00 96.62 90 GLU A N 1
ATOM 671 C CA . GLU A 1 90 ? 6.999 -10.409 -17.919 1.00 96.62 90 GLU A CA 1
ATOM 672 C C . GLU A 1 90 ? 7.460 -8.954 -17.759 1.00 96.62 90 GLU A C 1
ATOM 674 O O . GLU A 1 90 ? 8.172 -8.416 -18.614 1.00 96.62 90 GLU A O 1
ATOM 679 N N . ILE A 1 91 ? 7.110 -8.321 -16.635 1.00 95.50 91 ILE A N 1
ATOM 680 C CA . ILE A 1 91 ? 7.531 -6.952 -16.314 1.00 95.50 91 ILE A CA 1
ATOM 681 C C . ILE A 1 91 ? 9.060 -6.873 -16.215 1.00 95.50 91 ILE A C 1
ATOM 683 O O . ILE A 1 91 ? 9.679 -5.993 -16.821 1.00 95.50 91 ILE A O 1
ATOM 687 N N . VAL A 1 92 ? 9.683 -7.805 -15.487 1.00 96.19 92 VAL A N 1
ATOM 688 C CA . VAL A 1 92 ? 11.143 -7.855 -15.317 1.00 96.19 92 VAL A CA 1
ATOM 689 C C . VAL A 1 92 ? 11.841 -8.141 -16.645 1.00 96.19 92 VAL A C 1
ATOM 691 O O . VAL A 1 92 ? 12.819 -7.467 -16.976 1.00 96.19 92 VAL A O 1
ATOM 694 N N . GLU A 1 93 ? 11.335 -9.086 -17.438 1.00 97.19 93 GLU A N 1
ATOM 695 C CA . GLU A 1 93 ? 11.882 -9.386 -18.763 1.00 97.19 93 GLU A CA 1
ATOM 696 C C . GLU A 1 93 ? 11.818 -8.161 -19.687 1.00 97.19 93 GLU A C 1
ATOM 698 O O . GLU A 1 93 ? 12.799 -7.821 -20.356 1.00 97.19 93 GLU A O 1
ATOM 703 N N . THR A 1 94 ? 10.685 -7.459 -19.695 1.00 97.31 94 THR A N 1
ATOM 704 C CA . THR A 1 94 ? 10.487 -6.250 -20.500 1.00 97.31 94 THR A CA 1
ATOM 705 C C . THR A 1 94 ? 11.456 -5.147 -20.087 1.00 97.31 94 THR A C 1
ATOM 707 O O . THR A 1 94 ? 12.124 -4.556 -20.941 1.00 97.31 94 THR A O 1
ATOM 710 N N . ALA A 1 95 ? 11.599 -4.903 -18.783 1.00 96.94 95 ALA A N 1
ATOM 711 C CA . ALA A 1 95 ? 12.547 -3.926 -18.259 1.00 96.94 95 ALA A CA 1
ATOM 712 C C . ALA A 1 95 ? 13.998 -4.272 -18.642 1.00 96.94 95 ALA A C 1
ATOM 714 O O . ALA A 1 95 ? 14.746 -3.402 -19.098 1.00 96.94 95 ALA A O 1
ATOM 715 N N . ALA A 1 96 ? 14.384 -5.548 -18.535 1.00 96.88 96 ALA A N 1
ATOM 716 C CA . ALA A 1 96 ? 15.712 -6.021 -18.917 1.00 96.88 96 ALA A CA 1
ATOM 717 C C . ALA A 1 96 ? 15.981 -5.840 -20.422 1.00 96.88 96 ALA A C 1
ATOM 719 O O . ALA A 1 96 ? 17.027 -5.306 -20.804 1.00 96.88 96 ALA A O 1
ATOM 720 N N . LYS A 1 97 ? 15.025 -6.215 -21.285 1.00 97.31 97 LYS A N 1
ATOM 721 C CA . LYS A 1 97 ? 15.118 -6.023 -22.744 1.00 97.31 97 LYS A CA 1
ATOM 722 C C . LYS A 1 97 ? 15.240 -4.548 -23.118 1.00 97.31 97 LYS A C 1
ATOM 724 O O . LYS A 1 97 ? 16.054 -4.209 -23.976 1.00 97.31 97 LYS A O 1
ATOM 729 N N . ASN A 1 98 ? 14.466 -3.671 -22.479 1.00 96.81 98 ASN A N 1
ATOM 730 C CA . ASN A 1 98 ? 14.526 -2.231 -22.734 1.00 96.81 98 ASN A CA 1
ATOM 731 C C . ASN A 1 98 ? 15.896 -1.658 -22.368 1.00 96.81 98 ASN A C 1
ATOM 733 O O . ASN A 1 98 ? 16.506 -0.970 -23.185 1.00 96.81 98 ASN A O 1
ATOM 737 N N . ARG A 1 99 ? 16.436 -2.037 -21.207 1.00 95.62 99 ARG A N 1
ATOM 738 C CA . ARG A 1 99 ? 17.769 -1.598 -20.786 1.00 95.62 99 ARG A CA 1
ATOM 739 C C . ARG A 1 99 ? 18.879 -2.102 -21.709 1.00 95.62 99 ARG A C 1
ATOM 741 O O . ARG A 1 99 ? 19.818 -1.365 -22.001 1.00 95.62 99 ARG A O 1
ATOM 748 N N . LEU A 1 100 ? 18.768 -3.332 -22.213 1.00 95.56 100 LEU A N 1
ATOM 749 C CA . LEU A 1 100 ? 19.712 -3.862 -23.199 1.00 95.56 100 LEU A CA 1
ATOM 750 C C . LEU A 1 100 ? 19.647 -3.088 -24.525 1.00 95.56 100 LEU A C 1
ATOM 752 O O . LEU A 1 100 ? 20.686 -2.754 -25.089 1.00 95.56 100 LEU A O 1
ATOM 756 N N . ARG A 1 101 ? 18.439 -2.771 -25.010 1.00 95.31 101 ARG A N 1
ATOM 757 C CA . ARG A 1 101 ? 18.245 -1.970 -26.231 1.00 95.31 101 ARG A CA 1
ATOM 758 C C . ARG A 1 101 ? 18.846 -0.575 -26.097 1.00 95.31 101 ARG A C 1
ATOM 760 O O . ARG A 1 101 ? 19.511 -0.123 -27.025 1.00 95.31 101 ARG A O 1
ATOM 767 N N . GLU A 1 102 ? 18.641 0.084 -24.959 1.00 95.06 102 GLU A N 1
ATOM 768 C CA . GLU A 1 102 ? 19.262 1.380 -24.669 1.00 95.06 102 GLU A CA 1
ATOM 769 C C . GLU A 1 102 ? 20.786 1.281 -24.682 1.00 95.06 102 GLU A C 1
ATOM 771 O O . GLU A 1 102 ? 21.436 2.088 -25.340 1.00 95.06 102 GLU A O 1
ATOM 776 N N . LYS A 1 103 ? 21.360 0.255 -24.042 1.00 93.56 103 LYS A N 1
ATOM 777 C CA . LYS A 1 103 ? 22.811 0.040 -24.034 1.00 93.56 103 LYS A CA 1
ATOM 778 C C . LYS A 1 103 ? 23.379 -0.119 -25.450 1.00 93.56 103 LYS A C 1
ATOM 780 O O . LYS A 1 103 ? 24.302 0.603 -25.810 1.00 93.56 103 LYS A O 1
ATOM 785 N N . ILE A 1 104 ? 22.776 -0.986 -26.268 1.00 93.81 104 ILE A N 1
ATOM 786 C CA . ILE A 1 104 ? 23.195 -1.207 -27.664 1.00 93.81 104 ILE A CA 1
ATOM 787 C C . ILE A 1 104 ? 23.079 0.082 -28.483 1.00 93.81 104 ILE A C 1
ATOM 789 O O . ILE A 1 104 ? 23.946 0.377 -29.303 1.00 93.81 104 ILE A O 1
ATOM 793 N N . ARG A 1 105 ? 22.008 0.860 -28.282 1.00 93.12 105 ARG A N 1
ATOM 794 C CA . ARG A 1 105 ? 21.817 2.135 -28.980 1.00 93.12 105 ARG A CA 1
ATOM 795 C C . ARG A 1 105 ? 22.924 3.127 -28.631 1.00 93.12 105 ARG A C 1
ATOM 797 O O . ARG A 1 105 ? 23.461 3.753 -29.537 1.00 93.12 105 ARG A O 1
ATOM 804 N N . THR A 1 106 ? 23.263 3.257 -27.351 1.00 91.56 106 THR A N 1
ATOM 805 C CA . THR A 1 106 ? 24.317 4.169 -26.891 1.00 91.56 106 THR A CA 1
ATOM 806 C C . THR A 1 106 ? 25.692 3.743 -27.401 1.00 91.56 106 THR A C 1
ATOM 808 O O . THR A 1 106 ? 26.454 4.591 -27.848 1.00 91.56 106 THR A O 1
ATOM 811 N N . GLU A 1 107 ? 25.994 2.441 -27.406 1.00 89.25 107 GLU A N 1
ATOM 812 C CA . GLU A 1 107 ? 27.259 1.908 -27.937 1.00 89.25 107 GLU A CA 1
ATOM 813 C C . GLU A 1 107 ? 27.388 2.121 -29.452 1.00 89.25 107 GLU A C 1
ATOM 815 O O . GLU A 1 107 ? 28.442 2.544 -29.920 1.00 89.25 107 GLU A O 1
ATOM 820 N N . LYS A 1 108 ? 26.312 1.906 -30.222 1.00 85.44 108 LYS A N 1
ATOM 821 C CA . LYS A 1 108 ? 26.304 2.212 -31.662 1.00 85.44 108 LYS A CA 1
ATOM 822 C C . LYS A 1 108 ? 26.533 3.693 -31.937 1.00 85.44 108 LYS A C 1
ATOM 824 O O . LYS A 1 108 ? 27.337 4.023 -32.798 1.00 85.44 108 LYS A O 1
ATOM 829 N N . LEU A 1 109 ? 25.859 4.567 -31.189 1.00 83.75 109 LEU A N 1
ATOM 830 C CA . LEU A 1 109 ? 26.019 6.011 -31.341 1.00 83.75 109 LEU A CA 1
ATOM 831 C C . LEU A 1 109 ? 27.452 6.450 -31.003 1.00 83.75 109 LEU A C 1
ATOM 833 O O . LEU A 1 109 ? 28.018 7.277 -31.706 1.00 83.75 109 LEU A O 1
ATOM 837 N N . ALA A 1 110 ? 28.049 5.878 -29.953 1.00 80.69 110 ALA A N 1
ATOM 838 C CA . ALA A 1 110 ? 29.436 6.148 -29.586 1.00 80.69 110 ALA A CA 1
ATOM 839 C C . ALA A 1 110 ? 30.410 5.716 -30.693 1.00 80.69 110 ALA A C 1
ATOM 841 O O . ALA A 1 110 ? 31.297 6.484 -31.050 1.00 80.69 110 ALA A O 1
ATOM 842 N N . HIS A 1 111 ? 30.197 4.536 -31.282 1.00 81.31 111 HIS A N 1
ATOM 843 C CA . HIS A 1 111 ? 31.032 4.034 -32.371 1.00 81.31 111 HIS A CA 1
ATOM 844 C C . HIS A 1 111 ? 30.895 4.859 -33.662 1.00 81.31 111 HIS A C 1
ATOM 846 O O . HIS A 1 111 ? 31.888 5.138 -34.324 1.00 81.31 111 HIS A O 1
ATOM 852 N N . GLU A 1 112 ? 29.681 5.299 -34.012 1.00 77.88 112 GLU A N 1
ATOM 853 C CA . GLU A 1 112 ? 29.452 6.186 -35.163 1.00 77.88 112 GLU A CA 1
ATOM 854 C C . GLU A 1 112 ? 30.128 7.555 -34.981 1.00 77.88 112 GLU A C 1
ATOM 856 O O . GLU A 1 112 ? 30.700 8.086 -35.931 1.00 77.88 112 GLU A O 1
ATOM 861 N N . VAL A 1 113 ? 30.112 8.112 -33.763 1.00 76.19 113 VAL A N 1
ATOM 862 C CA . VAL A 1 113 ? 30.811 9.368 -33.439 1.00 76.19 113 VAL A CA 1
ATOM 863 C C . VAL A 1 113 ? 32.331 9.204 -33.514 1.00 76.19 113 VAL A C 1
ATOM 865 O O . VAL A 1 113 ? 33.009 10.098 -34.013 1.00 76.19 113 VAL A O 1
ATOM 868 N N . GLU A 1 114 ? 32.868 8.078 -33.044 1.00 72.38 114 GLU A N 1
ATOM 869 C CA . GLU A 1 114 ? 34.305 7.781 -33.089 1.00 72.38 114 GLU A CA 1
ATOM 870 C C . GLU A 1 114 ? 34.809 7.675 -34.539 1.00 72.38 114 GLU A C 1
ATOM 872 O O . GLU A 1 114 ? 35.796 8.314 -34.896 1.00 72.38 114 GLU A O 1
ATOM 877 N N . ILE A 1 115 ? 34.057 6.991 -35.412 1.00 73.06 115 ILE A N 1
ATOM 878 C CA . ILE A 1 115 ? 34.353 6.927 -36.853 1.00 73.06 115 ILE A CA 1
ATOM 879 C C . ILE A 1 115 ? 34.326 8.325 -37.497 1.00 73.06 115 ILE A C 1
ATOM 881 O O . ILE A 1 115 ? 35.197 8.646 -38.304 1.00 73.06 115 ILE A O 1
ATOM 885 N N . ASP A 1 116 ? 33.336 9.163 -37.172 1.00 69.44 116 ASP A N 1
ATOM 886 C CA . ASP A 1 116 ? 33.213 10.504 -37.764 1.00 69.44 116 ASP A CA 1
ATOM 887 C C . ASP A 1 116 ? 34.333 11.457 -37.293 1.00 69.44 116 ASP A C 1
ATOM 889 O O . ASP A 1 116 ? 34.766 12.326 -38.051 1.00 69.44 116 ASP A O 1
ATOM 893 N N . LEU A 1 117 ? 34.851 11.280 -36.071 1.00 67.62 117 LEU A N 1
ATOM 894 C CA . LEU A 1 117 ? 36.026 12.006 -35.573 1.00 67.62 117 LEU A CA 1
ATOM 895 C C . LEU A 1 117 ? 37.310 11.569 -36.294 1.00 67.62 117 LEU A C 1
ATOM 897 O O . LEU A 1 117 ? 38.018 12.424 -36.827 1.00 67.62 117 LEU A O 1
ATOM 901 N N . ASP A 1 118 ? 37.554 10.261 -36.412 1.00 68.44 118 ASP A N 1
ATOM 902 C CA . ASP A 1 118 ? 38.726 9.718 -37.115 1.00 68.44 118 ASP A CA 1
ATOM 903 C C . ASP A 1 118 ? 38.771 10.146 -38.595 1.00 68.44 118 ASP A C 1
ATOM 905 O O . ASP A 1 118 ? 39.838 10.428 -39.151 1.00 68.44 118 ASP A O 1
ATOM 909 N N . LEU A 1 119 ? 37.611 10.225 -39.259 1.00 68.62 119 LEU A N 1
ATOM 910 C CA . LEU A 1 119 ? 37.511 10.692 -40.646 1.00 68.62 119 LEU A CA 1
ATOM 911 C C . LEU A 1 119 ? 37.815 12.190 -40.794 1.00 68.62 119 LEU A C 1
ATOM 913 O O . LEU A 1 119 ? 38.406 12.597 -41.798 1.00 68.62 119 LEU A O 1
ATOM 917 N N . ARG A 1 120 ? 37.430 13.019 -39.81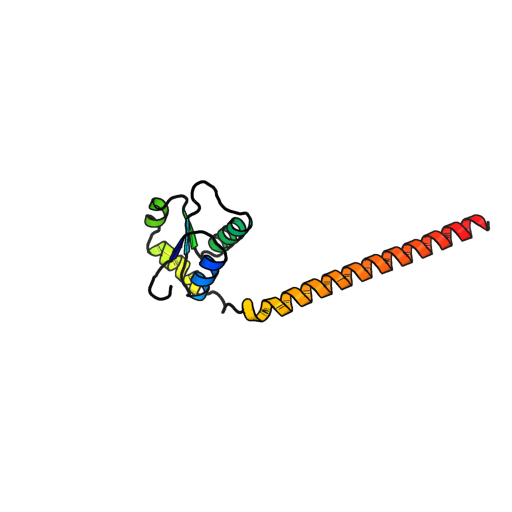6 1.00 66.19 120 ARG A N 1
ATOM 918 C CA . ARG A 1 120 ? 37.735 14.459 -39.818 1.00 66.19 120 ARG A CA 1
ATOM 919 C C . ARG A 1 120 ? 39.215 14.721 -39.568 1.00 66.19 120 ARG A C 1
ATOM 921 O O . ARG A 1 120 ? 39.797 15.532 -40.287 1.00 66.19 120 ARG A O 1
ATOM 928 N N . ASP A 1 121 ? 39.821 14.007 -38.625 1.00 69.62 121 ASP A N 1
ATOM 929 C CA . ASP A 1 121 ? 41.242 14.154 -38.302 1.00 69.62 121 ASP A CA 1
ATOM 930 C C . ASP A 1 121 ? 42.137 13.693 -39.464 1.00 69.62 121 ASP A C 1
ATOM 932 O O . ASP A 1 121 ? 43.098 14.378 -39.819 1.00 69.62 121 ASP A O 1
ATOM 936 N N . ASN A 1 122 ? 41.775 12.603 -40.153 1.00 62.06 122 ASN A N 1
ATOM 937 C CA . ASN A 1 122 ? 42.498 12.165 -41.353 1.00 62.06 122 ASN A CA 1
ATOM 938 C C . ASN A 1 122 ? 42.355 13.131 -42.540 1.00 62.06 122 ASN A C 1
ATOM 940 O O . ASN A 1 122 ? 43.318 13.327 -43.281 1.00 62.06 122 ASN A O 1
ATOM 944 N N . ASN A 1 123 ? 41.192 13.761 -42.732 1.00 61.84 123 ASN A N 1
ATOM 945 C CA . ASN A 1 123 ? 41.023 14.763 -43.791 1.00 61.84 123 ASN A CA 1
ATOM 946 C C . ASN A 1 123 ? 41.742 16.087 -43.484 1.00 61.84 123 ASN A C 1
ATOM 948 O O . ASN A 1 123 ? 42.176 16.758 -44.416 1.00 61.84 123 ASN A O 1
ATOM 952 N N . ALA A 1 124 ? 41.904 16.455 -42.209 1.00 60.53 124 ALA A N 1
ATOM 953 C CA . ALA A 1 124 ? 42.644 17.652 -41.800 1.00 60.53 124 ALA A CA 1
ATOM 954 C C . ALA A 1 124 ? 44.170 17.525 -41.993 1.00 60.53 124 ALA A C 1
ATOM 956 O O . ALA A 1 124 ? 44.858 18.535 -42.108 1.00 60.53 124 ALA A O 1
ATOM 957 N N . LEU A 1 125 ? 44.704 16.299 -42.050 1.00 56.03 125 LEU A N 1
ATOM 958 C CA . LEU A 1 125 ? 46.126 16.013 -42.294 1.00 56.03 125 LEU A CA 1
ATOM 959 C C . LEU A 1 125 ? 46.503 15.954 -43.789 1.00 56.03 125 LEU A C 1
ATOM 961 O O . LEU A 1 125 ? 47.686 15.861 -44.116 1.00 56.03 125 LEU A O 1
ATOM 965 N N . LEU A 1 126 ? 45.516 15.987 -44.693 1.00 53.59 126 LEU A N 1
ATOM 966 C CA . LEU A 1 126 ? 45.693 15.894 -46.151 1.00 53.59 126 LEU A CA 1
ATOM 967 C C . LEU A 1 126 ? 45.587 17.250 -46.886 1.00 53.59 126 LEU A C 1
ATOM 969 O O . LEU A 1 126 ? 45.675 17.276 -48.115 1.00 53.59 126 LEU A O 1
ATOM 973 N N . THR A 1 127 ? 45.423 18.358 -46.156 1.00 47.50 127 THR A N 1
ATOM 974 C CA . THR A 1 127 ? 45.417 19.750 -46.660 1.00 47.50 127 THR A CA 1
ATOM 975 C C . THR A 1 127 ? 46.614 20.532 -46.152 1.00 47.50 127 THR A C 1
ATOM 977 O O . THR A 1 127 ? 47.223 21.260 -46.966 1.00 47.50 127 THR A O 1
#

pLDDT: mean 89.77, std 11.13, range [47.5, 98.62]

Foldseek 3Di:
DLVDQAAEEALDPVVLVVQLLSLHAYEHACEPVPADPVSVVSQVVCVVLLLYHYDRDVVVVVVQDPVSSVSNSVSSVPDDNDPCVVCVVVVVVVVVVVVVVVVVVVVVVVVVVVVVVVVVVVVVVVD

Solvent-accessible surface area (backbone atoms only — not comparable to full-atom values): 7085 Å² total; per-residue (Å²): 112,75,92,49,84,59,46,77,43,59,47,43,69,65,58,51,49,55,32,49,75,48,56,25,18,38,38,26,48,46,52,88,75,74,61,53,73,75,27,48,55,46,46,53,50,32,45,75,58,40,29,32,47,78,19,60,45,75,68,58,53,70,65,60,46,70,67,58,51,53,55,14,34,56,41,34,67,68,50,75,85,88,53,59,90,79,42,48,66,60,53,51,50,51,54,52,53,51,54,51,52,52,50,54,50,53,53,51,51,51,51,54,51,52,52,56,48,55,55,49,57,58,56,66,75,75,113

Organism: NCBI:txid101924

Secondary structure (DSSP, 8-state):
-TT-SSEEE---HHHHHHHHHTT--EEEE-GGG---HHHHHHHHHHHHTTSEEEESSHHHHHT--HHHHHHHHHHHHTSPP--HHHHHHHHHHHHHHHHHHHHHHHHHHHHHHHHHHHHHHHHHT--

Nearest PDB structures (foldseek):
  1pn3-assembly1_A  TM=6.103E-01  e=2.994E-01  Amycolatopsis orientalis
  2ks6-assembly1_A  TM=5.317E-01  e=4.137E-01  Saccharomyces cerevisiae
  5vnc-assembly1_D  TM=4.470E-01  e=4.836E+00  Saccharomyces cerevisiae S288C
  5uw1-assembly1_D  TM=4.793E-01  e=5.872E+00  Saccharomyces cerevisiae S288C

Sequence (127 aa):
MQLSDVVVGKPGPGAISEALVSRRPVIMLAEGGKVMDQERSVMQWVEANNLGVSATRAQEAAEVSKERIMDMQRAVDALPENRAVFEVAEIVETAAKNRLREKIRTEKLAHEVEIDLDLRDNNALLT

Mean predicted aligned error: 7.78 Å

Radius of gyration: 25.42 Å; Cα contacts (8 Å, |Δi|>4): 119; chains: 1; bounding box: 61×33×69 Å